Protein AF-A0A382FSB2-F1 (afdb_monomer)

Foldseek 3Di:
DLLLLLCLVDVDPVSSVVSSVVVLVQLQCLLVCLVVDDPVCSVVSLLSHPCNLVVCVVVVNDDPSSVCSVVCVVVVSVVSSVVSVVVVVVD

Secondary structure (DSSP, 8-state):
-HHHHHHHH-S-HHHHHHHHHHHHHHHHHHHHTGGGS-HHHHHHHHHH-HHHHHHHHHTT---HHHHHHHHHHHHHHHHHHHHHHHHHHT-

Solvent-accessible surface area (backbone atoms only — not comparable to full-atom values): 4897 Å² total; per-residue (Å²): 72,55,56,60,29,24,47,71,76,39,91,49,65,69,59,15,50,52,48,28,49,52,55,53,47,53,30,40,45,31,54,77,42,44,89,79,42,60,77,92,49,30,67,60,41,40,70,59,7,51,50,54,45,48,52,36,43,75,72,71,49,82,49,71,69,43,54,51,51,53,50,51,53,39,51,51,30,42,52,53,32,51,53,54,54,53,55,60,72,76,106

Sequence (91 aa):
SIGLFASSLTDNQVVSFIVGIAIIFVFWLMDKMLLFVHPALAGIVQYISVEFHLSNISRGVIDTRNIIYFGSVIGFFLFLTTRLVESRRWR

Organism: NCBI:txid408172

pLDDT: mean 95.8, std 4.47, range [62.03, 98.5]

Structure (mmCIF, N/CA/C/O backbone):
data_AF-A0A382FSB2-F1
#
_entry.id   AF-A0A382FSB2-F1
#
loop_
_atom_site.group_PDB
_atom_site.id
_atom_site.type_symbol
_atom_site.label_atom_id
_atom_site.label_alt_id
_atom_site.label_comp_id
_atom_site.label_asym_id
_atom_site.label_entity_id
_atom_site.label_seq_id
_atom_site.pdbx_PDB_ins_code
_atom_site.Cartn_x
_atom_site.Cartn_y
_atom_site.Cartn_z
_atom_site.occupancy
_atom_site.B_iso_or_equiv
_atom_site.auth_seq_id
_atom_site.auth_comp_id
_atom_site.auth_asym_id
_atom_site.auth_atom_id
_atom_site.pdbx_PDB_model_num
ATOM 1 N N . SER A 1 1 ? 1.155 1.388 7.673 1.00 96.06 1 SER A N 1
ATOM 2 C CA . SER A 1 1 ? -0.095 2.176 7.641 1.00 96.06 1 SER A CA 1
ATOM 3 C C . SER A 1 1 ? -1.327 1.294 7.427 1.00 96.06 1 SER A C 1
ATOM 5 O O . SER A 1 1 ? -2.250 1.406 8.218 1.00 96.06 1 SER A O 1
ATOM 7 N N . ILE A 1 2 ? -1.344 0.383 6.440 1.00 98.00 2 ILE A N 1
ATOM 8 C CA . ILE A 1 2 ? -2.4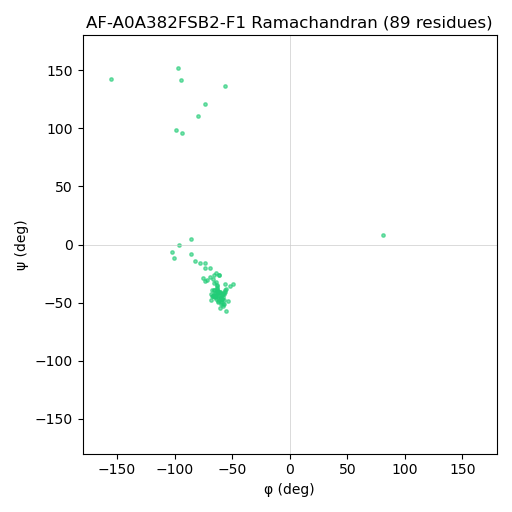96 -0.500 6.136 1.00 98.00 2 ILE A CA 1
ATOM 9 C C . ILE A 1 2 ? -2.982 -1.302 7.353 1.00 98.00 2 ILE A C 1
ATOM 11 O O . ILE A 1 2 ? -4.170 -1.293 7.646 1.00 98.00 2 ILE A O 1
ATOM 15 N N . GLY A 1 3 ? -2.082 -1.959 8.093 1.00 97.50 3 GLY A N 1
ATOM 16 C CA . GLY A 1 3 ? -2.472 -2.733 9.281 1.00 97.50 3 GLY A CA 1
ATOM 17 C C . GLY A 1 3 ? -3.088 -1.878 10.395 1.00 97.50 3 GLY A C 1
ATOM 18 O O . GLY A 1 3 ? -4.037 -2.305 11.043 1.00 97.50 3 GLY A O 1
ATOM 19 N N . LEU A 1 4 ? -2.606 -0.641 10.569 1.00 97.44 4 LEU A N 1
ATOM 20 C CA . LEU A 1 4 ? -3.178 0.307 11.529 1.00 97.44 4 LEU A CA 1
ATOM 21 C C . LEU A 1 4 ? -4.591 0.729 11.105 1.00 97.44 4 LEU A C 1
ATOM 23 O O . LEU A 1 4 ? -5.506 0.708 11.923 1.00 97.44 4 LEU A O 1
ATOM 27 N N . PHE A 1 5 ? -4.777 1.023 9.816 1.00 98.38 5 PHE A N 1
ATOM 28 C CA . PHE A 1 5 ? -6.098 1.281 9.251 1.00 98.38 5 PHE A CA 1
ATOM 29 C C . PHE A 1 5 ? -7.042 0.091 9.476 1.00 98.38 5 PHE A C 1
ATOM 31 O O . PHE A 1 5 ? -8.118 0.266 10.045 1.00 98.38 5 PHE A O 1
ATOM 38 N N . ALA A 1 6 ? -6.617 -1.125 9.122 1.00 98.00 6 ALA A N 1
ATOM 39 C CA . ALA A 1 6 ? -7.406 -2.338 9.318 1.00 98.00 6 ALA A CA 1
ATOM 40 C C . ALA A 1 6 ? -7.796 -2.552 10.792 1.00 98.00 6 ALA A C 1
ATOM 42 O O . ALA A 1 6 ? -8.956 -2.828 11.084 1.00 98.00 6 ALA A O 1
ATOM 43 N N . SER A 1 7 ? -6.865 -2.330 11.725 1.00 97.62 7 SER A N 1
ATOM 44 C CA . SER A 1 7 ? -7.130 -2.419 13.165 1.00 97.62 7 SER A CA 1
ATOM 45 C C . SER A 1 7 ? -8.106 -1.362 13.679 1.00 97.62 7 SER A C 1
ATOM 47 O O . SER A 1 7 ? -8.754 -1.596 14.691 1.00 97.62 7 SER A O 1
ATOM 49 N N . SER A 1 8 ? -8.222 -0.207 13.019 1.00 96.69 8 SER A N 1
ATOM 50 C CA . SER A 1 8 ? -9.181 0.835 13.414 1.00 96.69 8 SER A CA 1
ATOM 51 C C . SER A 1 8 ? -10.607 0.590 12.897 1.00 96.69 8 SER A C 1
ATOM 53 O O . SER A 1 8 ? -11.557 1.218 13.371 1.00 96.69 8 SER A O 1
ATOM 55 N N . LEU A 1 9 ? -10.788 -0.333 11.944 1.00 96.19 9 LEU A N 1
ATOM 56 C CA . LEU A 1 9 ? -12.104 -0.68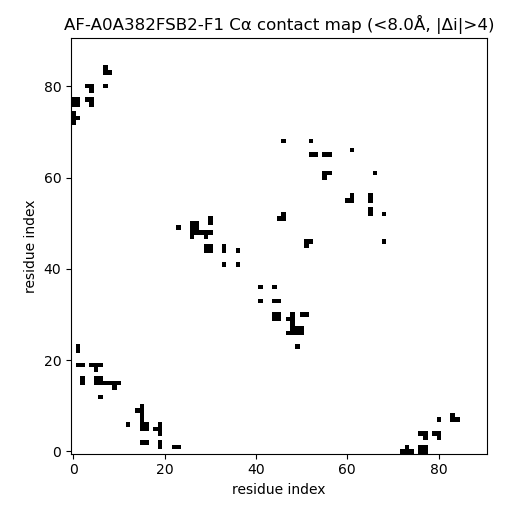8 11.401 1.00 96.19 9 LEU A CA 1
ATOM 57 C C . LEU A 1 9 ? -12.928 -1.553 12.362 1.00 96.19 9 LEU A C 1
ATOM 59 O O . LEU A 1 9 ? -14.155 -1.473 12.339 1.00 96.19 9 LEU A O 1
ATOM 63 N N . THR A 1 10 ? -12.289 -2.350 13.216 1.00 95.56 10 THR A N 1
ATOM 64 C CA . THR A 1 10 ? -12.951 -3.376 14.035 1.00 95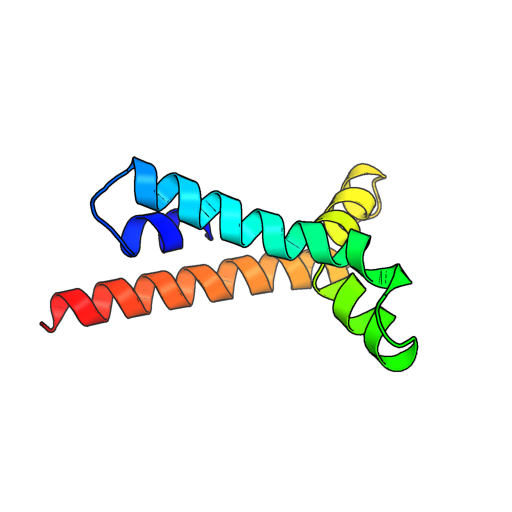.56 10 THR A CA 1
ATOM 65 C C . THR A 1 10 ? -12.151 -3.701 15.294 1.00 95.56 10 THR A C 1
ATOM 67 O O . THR A 1 10 ? -10.928 -3.799 15.248 1.00 95.56 10 THR A O 1
ATOM 70 N N . ASP A 1 11 ? -12.853 -3.940 16.404 1.00 95.81 11 ASP A N 1
ATOM 71 C CA . ASP A 1 11 ? -12.250 -4.360 17.678 1.00 95.81 11 ASP A CA 1
ATOM 72 C C . ASP A 1 11 ? -11.875 -5.857 17.684 1.00 95.81 11 ASP A C 1
ATOM 74 O O . ASP A 1 11 ? -11.091 -6.319 18.512 1.00 95.81 11 ASP A O 1
ATOM 78 N N . ASN A 1 12 ? -12.403 -6.640 16.734 1.00 98.00 12 ASN A N 1
ATOM 79 C CA . ASN A 1 12 ? -12.045 -8.047 16.566 1.00 98.00 12 ASN A CA 1
ATOM 80 C C . ASN A 1 12 ? -10.703 -8.196 15.825 1.00 98.00 12 ASN A C 1
ATOM 82 O O . ASN A 1 12 ? -10.629 -7.974 14.615 1.00 98.00 12 ASN A O 1
ATOM 86 N N . GLN A 1 13 ? -9.669 -8.650 16.542 1.00 97.00 13 GLN A N 1
ATOM 87 C CA . GLN A 1 13 ? -8.302 -8.834 16.033 1.00 97.00 13 GLN A CA 1
ATOM 88 C C . GLN A 1 13 ? -8.214 -9.746 14.800 1.00 97.00 13 GLN A C 1
ATOM 90 O O . GLN A 1 13 ? -7.455 -9.452 13.876 1.00 97.00 13 GLN A O 1
ATOM 95 N N . VAL A 1 14 ? -8.998 -10.829 14.760 1.00 98.19 14 VAL A N 1
ATOM 96 C CA . VAL A 1 14 ? -9.004 -11.774 13.630 1.00 98.19 14 VAL A CA 1
ATOM 97 C C . VAL A 1 14 ? -9.542 -11.088 12.378 1.00 98.19 14 VAL A C 1
ATOM 99 O O . VAL A 1 14 ? -8.954 -11.203 11.304 1.00 98.19 14 VAL A O 1
ATOM 102 N N . VAL A 1 15 ? -10.619 -10.313 12.519 1.00 98.19 15 VAL A N 1
ATOM 103 C CA . VAL A 1 15 ? -11.190 -9.546 11.403 1.00 98.19 15 VAL A CA 1
ATOM 104 C C . VAL A 1 15 ? -10.195 -8.486 10.923 1.00 98.19 15 VAL A C 1
ATOM 106 O O . VAL A 1 15 ? -9.958 -8.378 9.721 1.00 98.19 15 VAL A O 1
ATOM 109 N N . SER A 1 16 ? -9.548 -7.761 11.839 1.00 98.06 16 SER A N 1
ATOM 110 C CA . SER A 1 16 ? -8.527 -6.757 11.507 1.00 98.06 16 SER A CA 1
ATOM 111 C C . SER A 1 16 ? -7.358 -7.356 10.722 1.00 98.06 16 SER A C 1
ATOM 113 O O . SER A 1 16 ? -6.905 -6.777 9.734 1.00 98.06 16 SER A O 1
ATOM 115 N N . PHE A 1 17 ? -6.894 -8.540 11.123 1.00 98.00 17 PHE A N 1
ATOM 116 C CA . PHE A 1 17 ? -5.837 -9.269 10.428 1.00 98.00 17 PHE A CA 1
ATOM 117 C C . PHE A 1 17 ? -6.245 -9.658 9.000 1.00 98.00 17 PHE A C 1
ATOM 119 O O . PHE A 1 17 ? -5.513 -9.368 8.051 1.00 98.00 17 PHE A O 1
ATOM 126 N N . ILE A 1 18 ? -7.436 -10.245 8.835 1.00 98.44 18 ILE A N 1
ATOM 127 C CA . ILE A 1 18 ? -7.960 -10.654 7.523 1.00 98.44 18 ILE A CA 1
ATOM 128 C C . ILE A 1 18 ? -8.097 -9.445 6.594 1.00 98.44 18 ILE A C 1
ATOM 130 O O . ILE A 1 18 ? -7.664 -9.509 5.446 1.00 98.44 18 ILE A O 1
ATOM 134 N N . VAL A 1 19 ? -8.643 -8.328 7.083 1.00 98.31 19 VAL A N 1
ATOM 135 C CA . VAL A 1 19 ? -8.789 -7.097 6.290 1.00 98.31 19 VAL A CA 1
ATOM 136 C C . VAL A 1 19 ? -7.425 -6.551 5.865 1.00 98.31 19 VAL A C 1
ATOM 138 O O . VAL A 1 19 ? -7.243 -6.195 4.702 1.00 98.31 19 VAL A O 1
ATOM 141 N N . GLY A 1 20 ? -6.448 -6.519 6.775 1.00 98.19 20 GLY A N 1
ATOM 142 C CA . GLY A 1 20 ? -5.091 -6.071 6.463 1.00 98.19 20 GLY A CA 1
ATOM 143 C C . GLY A 1 20 ? -4.440 -6.902 5.354 1.00 98.19 20 GLY A C 1
ATOM 144 O O . GLY A 1 20 ? -3.912 -6.337 4.394 1.00 98.19 20 GLY A O 1
ATOM 145 N N . ILE A 1 21 ? -4.532 -8.233 5.449 1.00 98.19 21 ILE A N 1
ATOM 146 C CA . ILE A 1 21 ? -4.021 -9.141 4.414 1.00 98.19 21 ILE A CA 1
ATOM 147 C C . ILE A 1 21 ? -4.778 -8.966 3.105 1.00 98.19 21 ILE A C 1
ATOM 149 O O . ILE A 1 21 ? -4.136 -8.872 2.065 1.00 98.19 21 ILE A O 1
ATOM 153 N N . ALA A 1 22 ? -6.109 -8.887 3.133 1.00 98.44 22 ALA A N 1
ATOM 154 C CA . ALA A 1 22 ? -6.915 -8.737 1.927 1.00 98.44 22 ALA A CA 1
ATOM 155 C C . ALA A 1 22 ? -6.525 -7.477 1.139 1.00 98.44 22 ALA A C 1
ATOM 157 O O . ALA A 1 22 ? -6.353 -7.539 -0.076 1.00 98.44 22 ALA A O 1
ATOM 158 N N . ILE A 1 23 ? -6.306 -6.352 1.828 1.00 98.25 23 ILE A N 1
ATOM 159 C CA . ILE A 1 23 ? -5.863 -5.104 1.193 1.00 98.25 23 ILE A CA 1
ATOM 160 C C . ILE A 1 23 ? -4.490 -5.285 0.531 1.00 98.25 23 ILE A C 1
ATOM 162 O O . ILE A 1 23 ? -4.320 -4.938 -0.636 1.00 98.25 23 ILE A O 1
ATOM 166 N N . ILE A 1 24 ? -3.511 -5.842 1.251 1.00 97.62 24 ILE A N 1
ATOM 167 C CA . ILE A 1 24 ? -2.160 -6.070 0.709 1.00 97.62 24 ILE A CA 1
ATOM 168 C C . ILE A 1 24 ? -2.211 -7.042 -0.474 1.00 97.62 24 ILE A C 1
ATOM 170 O O . ILE A 1 24 ? -1.560 -6.811 -1.492 1.00 97.62 24 ILE A O 1
ATOM 174 N N . PHE A 1 25 ? -3.015 -8.098 -0.359 1.00 97.88 25 PHE A N 1
ATOM 175 C CA . PHE A 1 25 ? -3.199 -9.104 -1.394 1.00 97.88 25 PHE A CA 1
ATOM 176 C C . PHE A 1 25 ? -3.754 -8.496 -2.683 1.00 97.88 25 PHE A C 1
ATOM 178 O O . PHE A 1 25 ? -3.255 -8.819 -3.754 1.00 97.88 25 PHE A O 1
ATOM 185 N N . VAL A 1 26 ? -4.713 -7.567 -2.599 1.00 97.88 26 VAL A N 1
ATOM 186 C CA . VAL A 1 26 ? -5.233 -6.852 -3.776 1.00 97.88 26 VAL A CA 1
ATOM 187 C C . VAL A 1 26 ? -4.126 -6.072 -4.487 1.00 97.88 26 VAL A C 1
ATOM 189 O O . VAL A 1 26 ? -3.981 -6.211 -5.699 1.00 97.88 26 VAL A O 1
ATOM 192 N N . PHE A 1 27 ? -3.311 -5.300 -3.759 1.00 97.56 27 PHE A N 1
ATOM 193 C CA . PHE A 1 27 ? -2.190 -4.572 -4.367 1.00 97.56 27 PHE A CA 1
ATOM 194 C C . PHE A 1 27 ? -1.158 -5.517 -4.986 1.00 97.56 27 PHE A C 1
ATOM 196 O O . PHE A 1 27 ? -0.643 -5.249 -6.064 1.00 97.56 27 PHE A O 1
ATOM 203 N N . TRP A 1 28 ? -0.859 -6.639 -4.335 1.00 97.00 28 TRP A N 1
ATOM 204 C CA . TRP A 1 28 ? 0.065 -7.643 -4.865 1.00 97.00 28 TRP A CA 1
ATOM 205 C C . TRP A 1 28 ? -0.477 -8.327 -6.130 1.00 97.00 28 TRP A C 1
ATOM 207 O O . TRP A 1 28 ? 0.260 -8.541 -7.095 1.00 97.00 28 TRP A O 1
ATOM 217 N N . LEU A 1 29 ? -1.782 -8.604 -6.164 1.00 96.94 29 LEU A N 1
ATOM 218 C CA . LEU A 1 29 ? -2.453 -9.277 -7.274 1.00 96.94 29 LEU A CA 1
ATOM 219 C C . LEU A 1 29 ? -2.419 -8.461 -8.574 1.00 96.94 29 LEU A C 1
ATOM 221 O O . LEU A 1 29 ? -2.485 -9.050 -9.652 1.00 96.94 29 LEU A O 1
ATOM 225 N N . MET A 1 30 ? -2.277 -7.132 -8.503 1.00 96.62 30 MET A N 1
ATOM 226 C CA . MET A 1 30 ? -2.254 -6.261 -9.686 1.00 96.62 30 MET A CA 1
ATOM 227 C C . MET A 1 30 ? -1.190 -6.669 -10.711 1.00 96.62 30 MET A C 1
ATOM 229 O O . MET A 1 30 ? -1.475 -6.684 -11.905 1.00 96.62 30 MET A O 1
ATOM 233 N N . ASP A 1 31 ? -0.005 -7.100 -10.264 1.00 94.56 31 ASP A N 1
ATOM 234 C CA . ASP A 1 31 ? 1.042 -7.610 -11.163 1.00 94.56 31 ASP A CA 1
ATOM 235 C C . ASP A 1 31 ? 0.606 -8.879 -11.91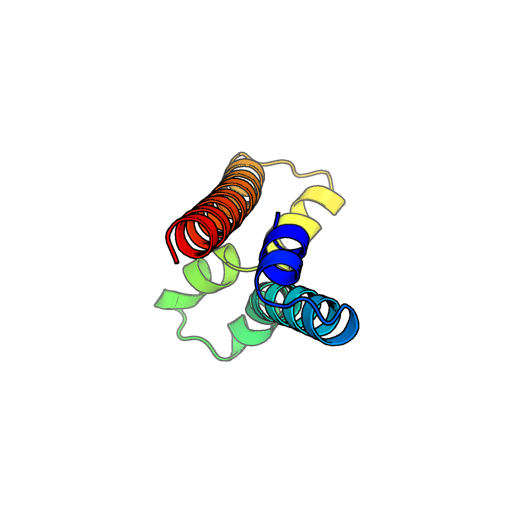0 1.00 94.56 31 ASP A C 1
ATOM 237 O O . ASP A 1 31 ? 0.865 -9.043 -13.100 1.00 94.56 31 ASP A O 1
ATOM 241 N N . LYS A 1 32 ? -0.123 -9.771 -11.232 1.00 94.94 32 LYS A N 1
ATOM 242 C CA . LYS A 1 32 ? -0.597 -11.038 -11.812 1.00 94.94 32 LYS A CA 1
ATOM 243 C C . LYS A 1 32 ? -1.747 -10.838 -12.793 1.00 94.94 32 LYS A C 1
ATOM 245 O O . LYS A 1 32 ? -1.986 -11.698 -13.636 1.00 94.94 32 LYS A O 1
ATOM 250 N N . MET A 1 33 ? -2.441 -9.705 -12.704 1.00 94.19 33 MET A N 1
ATOM 251 C CA . MET A 1 33 ? -3.561 -9.365 -13.577 1.00 94.19 33 MET A CA 1
ATOM 252 C C . MET A 1 33 ? -3.143 -8.694 -14.887 1.00 94.19 33 MET A C 1
ATOM 254 O O . MET A 1 33 ? -3.981 -8.552 -15.773 1.00 94.19 33 MET A O 1
ATOM 258 N N . LEU A 1 34 ? -1.867 -8.329 -15.060 1.00 95.00 34 LEU A N 1
ATOM 259 C CA . LEU A 1 34 ? -1.398 -7.583 -16.235 1.00 95.00 34 LEU A CA 1
ATOM 260 C C . LEU A 1 34 ? -1.720 -8.262 -17.572 1.00 95.00 34 LEU A C 1
ATOM 262 O O . LEU A 1 34 ? -2.030 -7.572 -18.537 1.00 95.00 34 LEU A O 1
ATOM 266 N N . LEU A 1 35 ? -1.714 -9.598 -17.622 1.00 94.12 35 LEU A N 1
ATOM 267 C CA . LEU A 1 35 ? -2.039 -10.370 -18.831 1.00 94.12 35 LEU A CA 1
ATOM 268 C C . LEU A 1 35 ? -3.519 -10.281 -19.238 1.00 94.12 35 LEU A C 1
ATOM 270 O O . LEU A 1 35 ? -3.854 -10.551 -20.388 1.00 94.12 35 LEU A O 1
ATOM 274 N N . PHE A 1 36 ? -4.400 -9.914 -18.306 1.00 94.81 36 PHE A N 1
ATOM 275 C CA . PHE A 1 36 ? -5.847 -9.817 -18.520 1.00 94.81 36 PHE A CA 1
ATOM 276 C C . PHE A 1 36 ? -6.322 -8.369 -18.705 1.00 94.81 36 PHE A C 1
ATOM 278 O O . PHE A 1 36 ? -7.494 -8.132 -18.990 1.00 94.81 36 PHE A O 1
ATOM 285 N N . VAL A 1 37 ? -5.430 -7.392 -18.526 1.00 95.00 37 VAL A N 1
ATOM 286 C CA . VAL A 1 37 ? -5.746 -5.964 -18.592 1.00 95.00 37 VAL A CA 1
ATOM 287 C C . VAL A 1 37 ? -5.464 -5.432 -19.995 1.00 95.00 37 VAL A C 1
ATOM 289 O O . VAL A 1 37 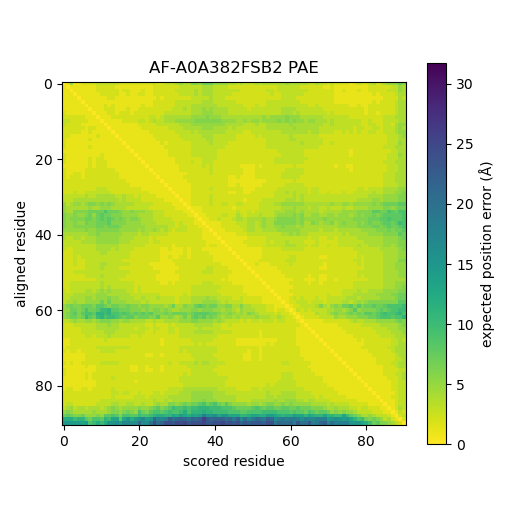? -4.474 -5.783 -20.632 1.00 95.00 37 VAL A O 1
ATOM 292 N N . HIS A 1 38 ? -6.332 -4.539 -20.479 1.00 96.06 38 HIS A N 1
ATOM 293 C CA . HIS A 1 38 ? -6.137 -3.873 -21.765 1.00 96.06 38 HIS A CA 1
ATOM 294 C C . HIS A 1 38 ? -4.772 -3.148 -21.804 1.00 96.06 38 HIS A C 1
ATOM 296 O O . HIS A 1 38 ? -4.459 -2.431 -20.850 1.00 96.06 38 HIS A O 1
ATOM 302 N N . PRO A 1 39 ? -3.981 -3.230 -22.895 1.00 94.62 39 PRO A N 1
ATOM 303 C CA . PRO A 1 39 ? -2.620 -2.678 -22.945 1.00 94.62 39 PRO A CA 1
ATOM 304 C C . PRO A 1 39 ? -2.503 -1.206 -22.524 1.00 94.62 39 PRO A C 1
ATOM 306 O O . PRO A 1 39 ? -1.554 -0.824 -21.847 1.00 94.62 39 PRO A O 1
ATOM 309 N N . ALA A 1 40 ? -3.507 -0.387 -22.853 1.00 96.31 40 ALA A N 1
ATOM 310 C CA . ALA A 1 40 ? -3.566 1.025 -22.455 1.00 96.31 40 ALA A CA 1
ATOM 311 C C . ALA A 1 40 ? -3.611 1.255 -20.926 1.00 96.31 40 ALA A C 1
ATOM 313 O O . ALA A 1 40 ? -3.195 2.308 -20.453 1.00 96.31 40 ALA A O 1
ATOM 314 N N . LEU A 1 41 ? -4.109 0.286 -20.152 1.00 95.88 41 LEU A N 1
ATOM 315 C CA . LEU A 1 41 ? -4.214 0.353 -18.691 1.00 95.88 41 LEU A CA 1
ATOM 316 C C . LEU A 1 41 ? -3.093 -0.416 -17.980 1.00 95.88 41 LEU A C 1
ATOM 318 O O . LEU A 1 41 ? -2.918 -0.247 -16.774 1.00 95.88 41 LEU A O 1
ATOM 322 N N . ALA A 1 42 ? -2.322 -1.233 -18.703 1.00 95.94 42 ALA A N 1
ATOM 323 C CA . ALA A 1 42 ? -1.308 -2.108 -18.119 1.00 95.94 42 ALA A CA 1
ATOM 324 C C . ALA A 1 42 ? -0.271 -1.333 -17.290 1.00 95.94 42 ALA A C 1
ATOM 326 O O . ALA A 1 42 ? 0.058 -1.750 -16.185 1.00 95.94 42 ALA A O 1
ATOM 327 N N . GLY A 1 43 ? 0.179 -0.165 -17.765 1.00 95.38 43 GLY A N 1
ATOM 328 C CA . GLY A 1 43 ? 1.119 0.679 -17.018 1.00 95.38 43 GLY A CA 1
ATOM 329 C C . GLY A 1 43 ? 0.549 1.207 -15.696 1.00 95.38 43 GLY A C 1
ATOM 330 O O . GLY A 1 43 ? 1.255 1.241 -14.691 1.00 95.38 43 GLY A O 1
ATOM 331 N N . ILE A 1 44 ? -0.741 1.563 -15.669 1.00 95.31 44 ILE A N 1
ATOM 332 C CA . ILE A 1 44 ? -1.424 2.027 -14.451 1.00 95.31 44 ILE A CA 1
ATOM 333 C C . ILE A 1 44 ? -1.560 0.871 -13.461 1.00 95.31 44 ILE A C 1
ATOM 335 O O . ILE A 1 44 ? -1.213 1.016 -12.293 1.00 95.31 44 ILE A O 1
ATOM 339 N N . VAL A 1 45 ? -2.026 -0.290 -13.926 1.00 96.69 45 VAL A N 1
ATOM 340 C CA . VAL A 1 45 ? -2.186 -1.477 -13.074 1.00 96.69 45 VAL A CA 1
ATOM 341 C C . VAL A 1 45 ? -0.839 -1.939 -12.519 1.00 96.69 45 VAL A C 1
ATOM 343 O O . VAL A 1 45 ? -0.740 -2.243 -11.333 1.00 96.69 45 VAL A O 1
ATOM 346 N N . GLN A 1 46 ? 0.217 -1.913 -13.333 1.00 96.50 46 GLN A N 1
ATOM 347 C CA . GLN A 1 46 ? 1.566 -2.249 -12.885 1.00 96.50 46 GLN A CA 1
ATOM 348 C C . GLN A 1 46 ? 2.066 -1.277 -11.811 1.00 96.50 46 GLN A C 1
ATOM 350 O O . GLN A 1 46 ? 2.660 -1.717 -10.833 1.00 96.50 46 GLN A O 1
ATOM 355 N N . TYR A 1 47 ? 1.786 0.022 -11.946 1.00 96.00 47 TYR A N 1
ATOM 356 C CA . TYR A 1 47 ? 2.157 1.021 -10.940 1.00 96.00 47 TYR A CA 1
ATOM 357 C C . TYR A 1 47 ? 1.404 0.845 -9.610 1.00 96.00 47 TYR A C 1
ATOM 359 O O . TYR A 1 47 ? 1.929 1.162 -8.551 1.00 96.00 47 TYR A O 1
ATOM 367 N N . ILE A 1 48 ? 0.177 0.318 -9.629 1.00 96.62 48 ILE A N 1
ATOM 368 C CA . ILE A 1 48 ? -0.568 -0.001 -8.397 1.00 96.62 48 ILE A CA 1
ATOM 369 C C . ILE A 1 48 ? 0.013 -1.249 -7.708 1.00 96.62 48 ILE A C 1
ATOM 371 O O . ILE A 1 48 ? -0.262 -1.500 -6.535 1.00 96.62 48 ILE A O 1
ATOM 375 N N . SER A 1 49 ? 0.832 -2.040 -8.404 1.00 97.50 49 SER A N 1
ATOM 376 C CA . SER A 1 49 ? 1.379 -3.264 -7.841 1.00 97.50 49 SER A CA 1
ATOM 377 C C . SER A 1 49 ? 2.471 -3.015 -6.807 1.00 97.50 49 SER A C 1
ATOM 379 O O . SER A 1 49 ? 3.558 -2.520 -7.112 1.00 97.50 49 SER A O 1
ATOM 381 N N . VAL A 1 50 ? 2.238 -3.502 -5.587 1.00 97.06 50 VAL A N 1
ATOM 382 C CA . VAL A 1 50 ? 3.283 -3.523 -4.554 1.00 97.06 50 VAL A CA 1
ATOM 383 C C . VAL A 1 50 ? 4.431 -4.469 -4.921 1.00 97.06 50 VAL A C 1
ATOM 385 O O . VAL A 1 50 ? 5.579 -4.166 -4.612 1.00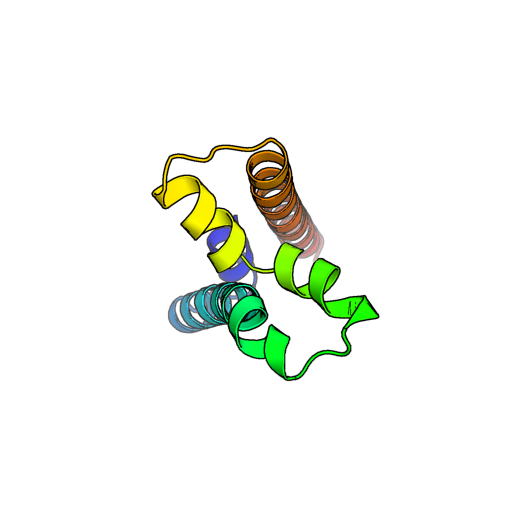 97.06 50 VAL A O 1
ATOM 388 N N . GLU A 1 51 ? 4.147 -5.572 -5.620 1.00 96.62 51 GLU A N 1
ATOM 389 C CA . GLU A 1 51 ? 5.153 -6.553 -6.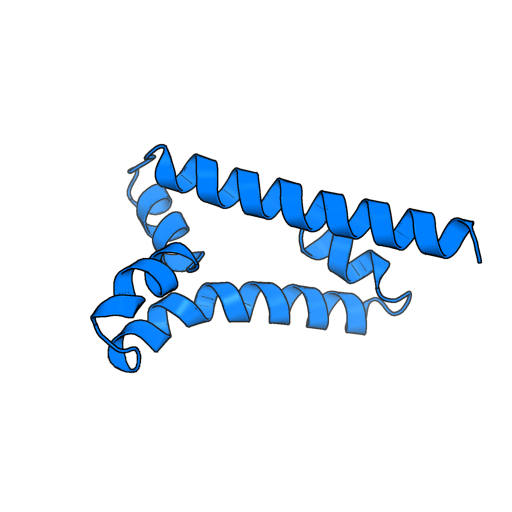054 1.00 96.62 51 GLU A CA 1
ATOM 390 C C . GLU A 1 51 ? 6.134 -5.936 -7.055 1.00 96.62 51 GLU A C 1
ATOM 392 O O . GLU A 1 51 ? 7.345 -6.136 -6.958 1.00 96.62 51 GLU A O 1
ATOM 397 N N . PHE A 1 52 ? 5.628 -5.130 -7.992 1.00 96.31 52 PHE A N 1
ATOM 398 C CA . PHE A 1 52 ? 6.460 -4.450 -8.982 1.00 96.31 52 PHE A CA 1
ATOM 399 C C . PHE A 1 52 ? 7.476 -3.526 -8.298 1.00 96.31 52 PHE A C 1
ATOM 401 O O . PHE A 1 52 ? 8.682 -3.629 -8.524 1.00 96.31 52 PHE A O 1
ATOM 408 N N . HIS A 1 53 ? 7.006 -2.668 -7.392 1.00 97.00 53 HIS A N 1
ATOM 409 C CA . HIS A 1 53 ? 7.877 -1.750 -6.662 1.00 97.00 53 HIS A CA 1
ATOM 410 C C . HIS A 1 53 ? 8.825 -2.471 -5.696 1.00 97.00 53 HIS A C 1
ATOM 412 O O . HIS A 1 53 ? 9.996 -2.097 -5.597 1.00 97.00 53 HIS A O 1
ATOM 418 N N . LEU A 1 54 ? 8.353 -3.515 -5.008 1.00 95.44 54 LEU A N 1
ATOM 419 C CA . LEU A 1 54 ? 9.173 -4.284 -4.076 1.00 95.44 54 LEU A CA 1
ATOM 420 C C . LEU A 1 54 ? 10.278 -5.052 -4.805 1.00 95.44 54 LEU A C 1
ATOM 422 O O . LEU A 1 54 ? 11.428 -4.990 -4.386 1.00 95.44 54 LEU A O 1
ATOM 426 N N . SER A 1 55 ? 9.963 -5.701 -5.928 1.00 95.81 55 SER A N 1
ATOM 427 C CA . SER A 1 55 ? 10.946 -6.446 -6.721 1.00 95.81 55 SER A CA 1
ATOM 428 C C . SER A 1 55 ? 12.048 -5.547 -7.294 1.00 95.81 55 SER A C 1
ATOM 430 O O . SER A 1 55 ? 13.213 -5.952 -7.301 1.00 95.81 55 SER A O 1
ATOM 432 N N . ASN A 1 56 ? 11.724 -4.309 -7.694 1.00 95.12 56 ASN A N 1
ATOM 433 C CA . ASN A 1 56 ? 12.722 -3.310 -8.090 1.00 95.12 56 ASN A CA 1
ATOM 434 C C . ASN A 1 56 ? 13.698 -3.019 -6.940 1.00 95.12 56 ASN A C 1
ATOM 436 O O . ASN A 1 56 ? 14.914 -3.104 -7.123 1.00 95.12 56 ASN A O 1
ATOM 440 N N . ILE A 1 57 ? 13.171 -2.757 -5.739 1.00 95.19 57 ILE A N 1
ATOM 441 C CA . ILE A 1 57 ? 13.988 -2.494 -4.545 1.00 95.19 57 ILE A CA 1
ATOM 442 C C . ILE A 1 57 ? 14.823 -3.723 -4.169 1.00 95.19 57 ILE A C 1
ATOM 444 O O . ILE A 1 57 ? 16.011 -3.583 -3.887 1.00 95.19 57 ILE A O 1
ATOM 448 N N . SER A 1 58 ? 14.248 -4.929 -4.203 1.00 95.38 58 SER A N 1
ATOM 449 C CA . SER A 1 58 ? 14.957 -6.178 -3.890 1.00 95.38 58 SER A CA 1
ATOM 450 C C . SER A 1 58 ? 16.129 -6.453 -4.833 1.00 95.38 58 SER A C 1
ATOM 452 O O . SER A 1 58 ? 17.088 -7.109 -4.439 1.00 95.38 58 SER A O 1
ATOM 454 N N . ARG A 1 59 ? 16.082 -5.931 -6.064 1.00 96.06 59 ARG A N 1
ATOM 455 C CA . ARG A 1 59 ? 17.187 -5.988 -7.037 1.00 96.06 59 ARG A CA 1
ATOM 456 C C . ARG A 1 59 ? 18.204 -4.852 -6.872 1.00 96.06 59 ARG A C 1
ATOM 458 O O . ARG A 1 59 ? 19.111 -4.732 -7.688 1.00 96.06 59 ARG A O 1
ATOM 465 N N . GLY A 1 60 ? 18.054 -4.011 -5.850 1.00 94.19 60 GLY A N 1
ATOM 466 C CA . GLY A 1 60 ? 18.905 -2.847 -5.602 1.00 94.19 60 GLY A CA 1
ATOM 467 C C . GLY A 1 60 ? 18.548 -1.615 -6.439 1.00 94.19 60 GLY A C 1
ATOM 468 O O . GLY A 1 60 ? 19.276 -0.626 -6.401 1.00 94.19 60 GLY A O 1
ATOM 469 N N . VAL A 1 61 ? 17.434 -1.638 -7.181 1.00 94.44 61 VAL A N 1
ATOM 470 C CA . VAL A 1 61 ? 16.980 -0.506 -7.999 1.00 94.44 61 VAL A CA 1
ATOM 471 C C . VAL A 1 61 ? 16.000 0.338 -7.192 1.00 94.44 61 VAL A C 1
ATOM 473 O O . VAL A 1 61 ? 14.797 0.070 -7.131 1.00 94.44 61 VAL A O 1
ATOM 476 N N . ILE A 1 62 ? 16.523 1.389 -6.567 1.00 91.31 62 ILE A N 1
ATOM 477 C CA . ILE A 1 62 ? 15.719 2.375 -5.845 1.00 91.31 62 ILE A CA 1
ATOM 478 C C . ILE A 1 62 ? 15.503 3.585 -6.754 1.00 91.31 62 ILE A C 1
ATOM 480 O O . ILE A 1 62 ? 16.362 4.451 -6.879 1.00 91.31 62 ILE A O 1
ATOM 484 N N . ASP A 1 63 ? 14.339 3.630 -7.395 1.00 93.00 63 ASP A N 1
ATOM 485 C CA . ASP A 1 63 ? 13.877 4.771 -8.186 1.00 93.00 63 ASP A CA 1
ATOM 486 C C . ASP A 1 63 ? 12.936 5.650 -7.337 1.00 93.00 63 ASP A C 1
ATOM 488 O O . ASP A 1 63 ? 12.219 5.158 -6.458 1.00 93.00 63 ASP A O 1
ATOM 492 N N . THR A 1 64 ? 12.886 6.949 -7.633 1.00 95.12 64 THR A N 1
ATOM 493 C CA . THR A 1 64 ? 11.906 7.906 -7.105 1.00 95.12 64 THR A CA 1
ATOM 494 C C . THR A 1 64 ? 10.470 7.390 -7.228 1.00 95.12 64 THR A C 1
ATOM 496 O O . THR A 1 64 ? 9.672 7.610 -6.321 1.00 95.12 64 THR A O 1
ATOM 499 N N . ARG A 1 65 ? 10.142 6.633 -8.286 1.00 94.69 65 ARG A N 1
ATOM 500 C CA . ARG A 1 65 ? 8.820 5.991 -8.451 1.00 94.69 65 ARG A CA 1
ATOM 501 C C . ARG A 1 65 ? 8.446 5.078 -7.281 1.00 94.69 65 ARG A C 1
ATOM 503 O O . ARG A 1 65 ? 7.310 5.117 -6.821 1.00 94.69 65 ARG A O 1
ATOM 510 N N . ASN A 1 66 ? 9.398 4.300 -6.766 1.00 95.25 66 ASN A N 1
ATOM 511 C CA . ASN A 1 66 ? 9.157 3.405 -5.633 1.00 95.25 66 ASN A CA 1
ATOM 512 C C . ASN A 1 66 ? 8.916 4.212 -4.350 1.00 95.25 66 ASN A C 1
ATOM 514 O O . ASN A 1 66 ? 8.005 3.912 -3.582 1.00 95.25 66 ASN A O 1
ATOM 518 N N . ILE A 1 67 ? 9.712 5.265 -4.140 1.00 95.81 67 ILE A N 1
ATOM 519 C CA . ILE A 1 67 ? 9.608 6.141 -2.965 1.00 95.81 67 ILE A CA 1
ATOM 520 C C . ILE A 1 67 ? 8.259 6.863 -2.956 1.00 95.81 67 ILE A C 1
ATOM 522 O O . ILE A 1 67 ? 7.578 6.871 -1.931 1.00 95.81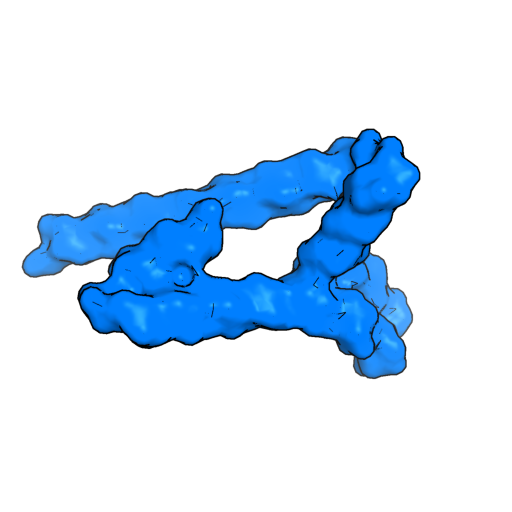 67 ILE A O 1
ATOM 526 N N . ILE A 1 68 ? 7.851 7.425 -4.098 1.00 97.12 68 ILE A N 1
ATOM 527 C CA . ILE A 1 68 ? 6.551 8.084 -4.247 1.00 97.12 68 ILE A CA 1
ATOM 528 C C . ILE A 1 68 ? 5.429 7.076 -4.000 1.00 97.12 68 ILE A C 1
ATOM 530 O O . ILE A 1 68 ? 4.551 7.362 -3.195 1.00 97.12 68 ILE A O 1
ATOM 534 N N . TYR A 1 69 ? 5.479 5.888 -4.611 1.00 97.50 69 TYR A N 1
ATOM 535 C CA . TYR A 1 69 ? 4.464 4.852 -4.411 1.00 97.50 69 TYR A CA 1
ATOM 536 C C . TYR A 1 69 ? 4.279 4.497 -2.926 1.00 97.50 69 TYR A C 1
ATOM 538 O O . TYR A 1 69 ? 3.182 4.647 -2.381 1.00 97.50 69 TYR A O 1
ATOM 546 N N . PHE A 1 70 ? 5.349 4.084 -2.235 1.00 97.31 70 PHE A N 1
ATOM 547 C CA . PHE A 1 70 ? 5.251 3.699 -0.825 1.00 97.31 70 PHE A CA 1
ATOM 548 C C . PHE A 1 70 ? 4.885 4.886 0.068 1.00 97.31 70 PHE A C 1
ATOM 550 O O . PHE A 1 70 ? 4.058 4.731 0.965 1.00 97.31 70 PHE A O 1
ATOM 557 N N . GLY A 1 71 ? 5.431 6.076 -0.196 1.00 98.19 71 GLY A N 1
ATOM 558 C CA . GLY A 1 71 ? 5.077 7.301 0.519 1.00 98.19 71 GLY A CA 1
ATOM 559 C C . GLY A 1 71 ? 3.589 7.642 0.392 1.00 98.19 71 GLY A C 1
ATOM 560 O O . GLY A 1 71 ? 2.929 7.900 1.399 1.00 98.19 71 GLY A O 1
ATOM 561 N N . SER A 1 72 ? 3.032 7.561 -0.819 1.00 97.94 72 SER A N 1
ATOM 562 C CA . SER A 1 72 ? 1.609 7.786 -1.080 1.00 97.94 72 SER A CA 1
ATOM 563 C C . SER A 1 72 ? 0.726 6.744 -0.394 1.00 97.94 72 SER A C 1
ATOM 565 O O . SER A 1 72 ? -0.243 7.121 0.262 1.00 97.94 72 SER A O 1
ATOM 567 N N . VAL A 1 73 ? 1.067 5.452 -0.466 1.00 98.06 73 VAL A N 1
ATOM 568 C CA . VAL A 1 73 ? 0.321 4.383 0.227 1.00 98.06 73 VAL A CA 1
ATOM 569 C C . VAL A 1 73 ? 0.385 4.567 1.748 1.00 98.06 73 VAL A C 1
ATOM 571 O O . VAL A 1 73 ? -0.620 4.412 2.448 1.00 98.06 73 VAL A O 1
ATOM 574 N N . ILE A 1 74 ? 1.545 4.941 2.291 1.00 98.50 74 ILE A N 1
ATOM 575 C CA . ILE A 1 74 ? 1.698 5.239 3.719 1.00 98.50 74 ILE A CA 1
ATOM 576 C C . ILE A 1 74 ? 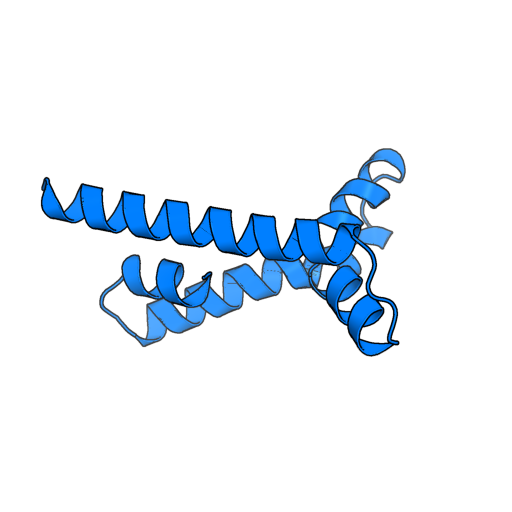0.782 6.395 4.121 1.00 98.50 74 ILE A C 1
ATOM 578 O O . ILE A 1 74 ? -0.044 6.220 5.021 1.00 98.50 74 ILE A O 1
ATOM 582 N N . GLY A 1 75 ? 0.896 7.533 3.434 1.00 98.44 75 GLY A N 1
ATOM 583 C CA . GLY A 1 75 ? 0.116 8.735 3.715 1.00 98.44 75 GLY A CA 1
ATOM 584 C C . GLY A 1 75 ? -1.389 8.508 3.582 1.00 98.44 75 GLY A C 1
ATOM 585 O O . GLY A 1 75 ? -2.138 8.870 4.486 1.00 98.44 75 GLY A O 1
ATOM 586 N N . PHE A 1 76 ? -1.830 7.837 2.516 1.00 98.44 76 PHE A N 1
ATOM 587 C CA . PHE A 1 76 ? -3.240 7.539 2.265 1.00 98.44 76 PHE A CA 1
ATOM 588 C C . PHE A 1 76 ? -3.876 6.733 3.404 1.00 98.44 76 PHE A C 1
ATOM 590 O O . PHE A 1 76 ? -4.884 7.148 3.973 1.00 98.44 76 PHE A O 1
ATOM 597 N N . PHE A 1 77 ? -3.271 5.609 3.799 1.00 98.44 77 PHE A N 1
ATOM 598 C CA . PHE A 1 77 ? -3.842 4.770 4.857 1.00 98.44 77 PHE A CA 1
ATOM 599 C C . PHE A 1 77 ? -3.734 5.403 6.250 1.00 98.44 77 PHE A C 1
ATOM 601 O O . PHE A 1 77 ? -4.615 5.184 7.082 1.00 98.44 77 PHE A O 1
ATOM 608 N N . LEU A 1 78 ? -2.701 6.209 6.522 1.00 98.44 78 LEU A N 1
ATOM 609 C CA . LEU A 1 78 ? -2.644 6.993 7.762 1.00 98.44 78 LEU A CA 1
ATOM 610 C C . LEU A 1 78 ? -3.747 8.051 7.801 1.00 98.44 78 LEU A C 1
ATOM 612 O O . LEU A 1 78 ? -4.444 8.154 8.805 1.00 98.44 78 LEU A O 1
ATOM 616 N N . PHE A 1 79 ? -3.964 8.771 6.699 1.00 98.38 79 PHE A N 1
ATOM 617 C CA . PHE A 1 79 ? -5.060 9.728 6.581 1.00 98.38 79 PHE A CA 1
ATOM 618 C C . PHE A 1 79 ? -6.418 9.063 6.841 1.00 98.38 79 PHE A C 1
ATOM 620 O O . PHE A 1 79 ? -7.194 9.558 7.658 1.00 98.38 79 PHE A O 1
ATOM 627 N N . LEU A 1 80 ? -6.685 7.910 6.214 1.00 98.06 80 LEU A N 1
ATOM 628 C CA . LEU A 1 80 ? -7.919 7.155 6.449 1.00 98.06 80 LEU A CA 1
ATOM 629 C C . LEU A 1 80 ? -8.070 6.711 7.907 1.00 98.06 80 LEU A C 1
ATOM 631 O O . LEU A 1 80 ? -9.160 6.820 8.465 1.00 98.06 80 LEU A O 1
ATOM 635 N N . THR A 1 81 ? -6.983 6.250 8.531 1.00 97.88 81 THR A N 1
ATOM 636 C CA . THR A 1 81 ? -6.974 5.881 9.955 1.00 97.88 81 THR A CA 1
ATOM 637 C C . THR A 1 81 ? -7.390 7.073 10.816 1.00 97.88 81 THR A C 1
ATOM 639 O O . THR A 1 81 ? -8.316 6.959 11.616 1.00 97.88 81 THR A O 1
ATOM 642 N N . THR A 1 82 ? -6.756 8.234 10.625 1.00 97.38 82 THR A N 1
ATOM 643 C CA . THR A 1 82 ? -7.066 9.451 11.387 1.00 97.38 82 THR A CA 1
ATOM 644 C C . THR A 1 82 ? -8.526 9.856 11.215 1.00 97.38 82 THR A C 1
ATOM 646 O O . THR A 1 82 ? -9.215 10.082 12.206 1.00 97.38 82 THR A O 1
ATOM 649 N N . ARG A 1 83 ? -9.038 9.868 9.977 1.00 96.94 83 ARG A N 1
ATOM 650 C CA . ARG A 1 83 ? -10.444 10.204 9.698 1.00 96.94 83 ARG A CA 1
ATOM 651 C C . ARG A 1 83 ? -11.426 9.255 10.368 1.00 96.94 83 ARG A C 1
ATOM 653 O O . ARG A 1 83 ? -12.446 9.699 10.894 1.00 96.94 83 ARG A O 1
ATOM 660 N N . LEU A 1 84 ? -11.126 7.962 10.365 1.00 95.88 84 LEU A N 1
ATOM 661 C CA . LEU A 1 84 ? -11.984 6.965 10.987 1.00 95.88 84 LEU A CA 1
ATOM 662 C C . LEU A 1 84 ? -12.020 7.125 12.512 1.00 95.88 84 LEU A C 1
ATOM 664 O O . LEU A 1 84 ? -13.096 7.088 13.109 1.00 95.88 84 LEU A O 1
ATOM 668 N N . VAL A 1 85 ? -10.861 7.342 13.134 1.00 95.50 85 VAL A N 1
ATOM 669 C CA . VAL A 1 85 ? -10.751 7.561 14.583 1.00 95.50 85 VAL A CA 1
ATOM 670 C C . VAL A 1 85 ? -11.440 8.865 14.996 1.00 95.50 85 VAL A C 1
ATOM 672 O O . VAL A 1 85 ? -12.208 8.870 15.957 1.00 95.50 85 VAL A O 1
ATOM 675 N N . GLU A 1 86 ? -11.244 9.953 14.246 1.00 94.94 86 GLU A N 1
ATOM 676 C CA . GLU A 1 86 ? -11.950 11.224 14.461 1.00 94.94 86 GLU A CA 1
ATOM 677 C C . GLU A 1 86 ? -13.470 11.049 14.379 1.00 94.94 86 GLU A C 1
ATOM 679 O O . GLU A 1 86 ? -14.191 11.519 15.259 1.00 94.94 86 GLU A O 1
ATOM 684 N N . SER A 1 87 ? -13.962 10.323 13.369 1.00 93.81 87 SER A N 1
ATOM 685 C CA . SER A 1 87 ? -15.395 10.070 13.200 1.00 93.81 87 SER A CA 1
ATOM 686 C C . SER A 1 87 ? -15.997 9.254 14.343 1.00 93.81 87 SER A C 1
ATOM 688 O O . SER A 1 87 ? -17.170 9.454 14.648 1.00 93.81 87 SER A O 1
ATOM 690 N N . ARG A 1 88 ? -15.241 8.333 14.957 1.00 88.44 88 ARG A N 1
ATOM 691 C CA . ARG A 1 88 ? -15.699 7.581 16.137 1.00 88.44 88 ARG A CA 1
ATOM 692 C C . ARG A 1 88 ? -15.726 8.437 17.396 1.00 88.44 88 ARG A C 1
ATOM 694 O O . ARG A 1 88 ? -16.567 8.200 18.242 1.00 88.44 88 ARG A O 1
ATOM 701 N N . ARG A 1 89 ? -14.832 9.424 17.514 1.00 85.25 89 ARG A N 1
ATOM 702 C CA . ARG A 1 89 ? -14.803 10.352 18.656 1.00 85.25 89 ARG A CA 1
ATOM 703 C C . ARG A 1 89 ? -16.005 11.301 18.678 1.00 85.25 89 ARG A C 1
ATOM 705 O O . ARG A 1 89 ? -16.348 11.816 19.733 1.00 85.25 89 ARG A O 1
ATOM 712 N N . TRP A 1 90 ? -16.567 11.614 17.511 1.00 79.62 90 TRP A N 1
ATOM 713 C CA . TRP A 1 90 ? -17.693 12.546 17.366 1.00 79.62 90 TRP A CA 1
ATOM 714 C C . TRP A 1 90 ? -19.063 11.857 17.299 1.00 79.62 90 TRP A C 1
ATOM 716 O O . TRP A 1 90 ? -20.073 12.542 17.154 1.00 79.62 90 TRP A O 1
ATOM 726 N N . ARG A 1 91 ? -19.093 10.525 17.373 1.00 62.03 91 ARG A N 1
ATOM 727 C CA . ARG A 1 91 ? -20.302 9.743 17.642 1.00 62.03 91 ARG A CA 1
ATOM 728 C C . ARG A 1 91 ? -20.375 9.449 19.131 1.00 62.03 91 ARG A C 1
ATOM 730 O O . ARG A 1 91 ? -21.510 9.450 19.644 1.00 62.03 91 ARG A O 1
#

Radius of gyration: 15.4 Å; Cα contacts (8 Å, |Δi|>4): 74; chains: 1; bounding box: 39×24×42 Å

Mean predicted aligned error: 3.15 Å